Protein AF-Q8HHB9-F1 (afdb_monomer_lite)

pLDDT: mean 83.79, std 16.66, range [31.12, 96.75]

Foldseek 3Di:
DPPPDDDDDPDWDKDWDADPDDPDPCRRVDIDIDIDDDPVVVVVVVVVVVVD

Structure (mmCIF, N/CA/C/O backbone):
data_AF-Q8HHB9-F1
#
_entry.id   AF-Q8HHB9-F1
#
loop_
_atom_site.group_PDB
_atom_site.id
_atom_site.type_symbol
_atom_site.label_atom_id
_atom_site.label_alt_id
_atom_site.label_comp_id
_atom_site.label_asym_id
_atom_site.label_entity_id
_atom_site.label_seq_id
_atom_site.pdbx_PDB_ins_code
_atom_site.Cartn_x
_atom_site.Cartn_y
_atom_site.Cartn_z
_atom_site.occupancy
_atom_site.B_iso_or_equiv
_atom_site.auth_seq_id
_atom_site.auth_comp_id
_atom_site.auth_asym_id
_atom_site.auth_atom_id
_atom_site.pdbx_PDB_model_num
ATOM 1 N N . THR A 1 1 ? 8.639 -17.042 12.582 1.00 39.59 1 THR A N 1
ATOM 2 C CA . THR A 1 1 ? 8.206 -16.248 13.752 1.00 39.59 1 THR A CA 1
ATOM 3 C C . THR A 1 1 ? 7.609 -14.951 13.246 1.00 39.59 1 THR A C 1
ATOM 5 O O . THR A 1 1 ? 8.362 -14.081 12.829 1.00 39.59 1 THR A O 1
ATOM 8 N N . PHE A 1 2 ? 6.279 -14.845 13.162 1.00 31.12 2 PHE A N 1
ATOM 9 C CA . PHE A 1 2 ? 5.616 -13.615 12.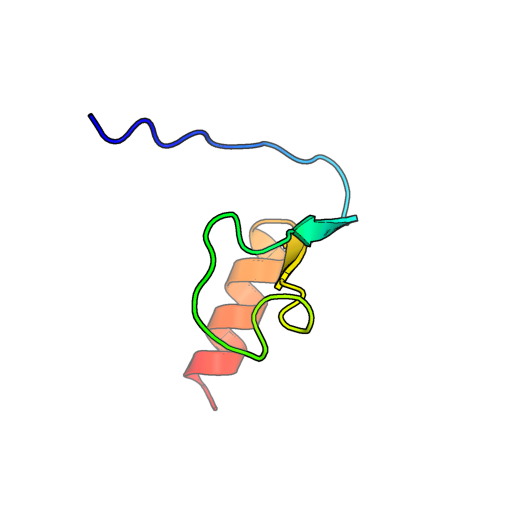712 1.00 31.12 2 PHE A CA 1
ATOM 10 C C . PHE A 1 2 ? 5.806 -12.533 13.776 1.00 31.12 2 PHE A C 1
ATOM 12 O O . PHE A 1 2 ? 5.086 -12.484 14.768 1.00 31.12 2 PHE A O 1
ATOM 19 N N . LYS A 1 3 ? 6.828 -11.694 13.604 1.00 38.25 3 LYS A N 1
ATOM 20 C CA . LYS A 1 3 ? 6.992 -10.479 14.397 1.00 38.25 3 LYS A CA 1
ATOM 21 C C . LYS A 1 3 ? 6.050 -9.445 13.785 1.00 38.25 3 LYS A C 1
ATOM 23 O O . LYS A 1 3 ? 6.396 -8.787 12.809 1.00 38.25 3 LYS A O 1
ATOM 28 N N . SER A 1 4 ? 4.828 -9.362 14.303 1.00 44.34 4 SER A N 1
ATOM 29 C CA . SER A 1 4 ? 3.931 -8.255 13.982 1.00 44.34 4 SER A CA 1
ATOM 30 C C . SER A 1 4 ? 4.541 -6.977 14.558 1.00 44.34 4 SER A C 1
ATOM 32 O O . SER A 1 4 ? 4.454 -6.719 15.759 1.00 44.34 4 SER A O 1
ATOM 34 N N . SER A 1 5 ? 5.221 -6.205 13.717 1.00 56.06 5 SER A N 1
ATOM 35 C CA . SER A 1 5 ? 5.730 -4.887 14.086 1.00 56.06 5 SER A CA 1
ATOM 36 C C . SER A 1 5 ? 4.595 -3.877 13.952 1.00 56.06 5 SER A C 1
ATOM 38 O O . SER A 1 5 ? 4.212 -3.506 12.846 1.00 56.06 5 SER A O 1
ATOM 40 N N . PHE A 1 6 ? 4.029 -3.456 15.082 1.00 56.53 6 PHE A N 1
ATOM 41 C CA . PHE A 1 6 ? 3.034 -2.390 15.126 1.00 56.53 6 PHE A CA 1
ATOM 42 C C . PHE A 1 6 ? 3.753 -1.038 15.038 1.00 56.53 6 PHE A C 1
ATOM 44 O O . PHE A 1 6 ? 4.469 -0.649 15.961 1.00 56.53 6 PHE A O 1
ATOM 51 N N . ILE A 1 7 ? 3.613 -0.338 13.910 1.00 64.25 7 ILE A N 1
ATOM 52 C CA . ILE A 1 7 ? 4.184 1.000 13.720 1.00 64.25 7 ILE A CA 1
ATOM 53 C C . ILE A 1 7 ? 3.126 2.021 14.136 1.00 64.25 7 ILE A C 1
ATOM 55 O O . ILE A 1 7 ? 2.137 2.224 13.435 1.00 64.25 7 ILE A O 1
ATOM 59 N N . ILE A 1 8 ? 3.341 2.684 15.273 1.00 63.12 8 ILE A N 1
ATOM 60 C CA . ILE A 1 8 ? 2.516 3.820 15.693 1.00 63.12 8 ILE A CA 1
ATOM 61 C C . ILE A 1 8 ?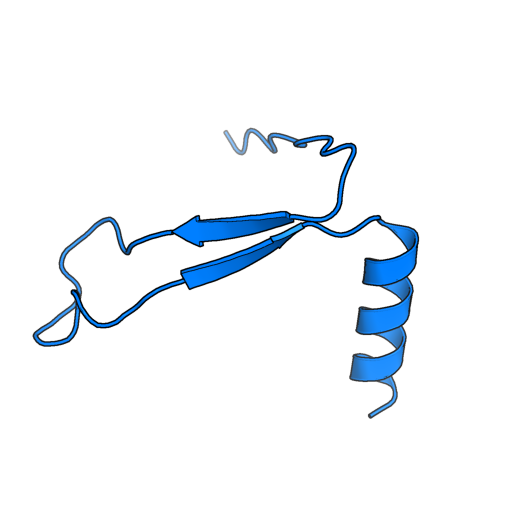 2.995 5.047 14.916 1.00 63.12 8 ILE A C 1
ATOM 63 O O . ILE A 1 8 ? 4.026 5.636 15.241 1.00 63.12 8 ILE A O 1
ATOM 67 N N . CYS A 1 9 ? 2.256 5.434 13.880 1.00 64.25 9 CYS A N 1
ATOM 68 C CA . CYS A 1 9 ? 2.487 6.692 13.179 1.00 64.25 9 CYS A CA 1
ATOM 69 C C . CYS A 1 9 ? 1.553 7.760 13.751 1.00 64.25 9 CYS A C 1
ATOM 71 O O . CYS A 1 9 ? 0.342 7.576 13.784 1.00 64.25 9 CYS A O 1
ATOM 73 N N . LYS A 1 10 ? 2.122 8.870 14.227 1.00 67.94 10 LYS A N 1
ATOM 74 C CA . LYS A 1 10 ? 1.358 9.969 14.843 1.00 67.94 10 LYS A CA 1
ATOM 75 C C . LYS A 1 10 ? 0.590 10.829 13.839 1.00 67.94 10 LYS A C 1
ATOM 77 O O . LYS A 1 10 ? -0.279 11.592 14.239 1.00 67.94 10 LYS A O 1
ATOM 82 N N . GLU A 1 11 ? 0.943 10.745 12.562 1.00 80.81 11 GLU A N 1
ATOM 83 C CA . GLU A 1 11 ? 0.457 11.647 11.526 1.00 80.81 11 GLU A CA 1
ATOM 84 C C . GLU A 1 11 ? 0.086 10.867 10.273 1.00 80.81 11 GLU A C 1
ATOM 86 O O . GLU A 1 11 ? 0.665 9.818 9.976 1.00 80.81 11 GLU A O 1
ATOM 91 N N . ARG A 1 12 ? -0.861 11.427 9.521 1.00 85.38 12 ARG A N 1
ATOM 92 C CA . ARG A 1 12 ? -1.285 10.890 8.234 1.00 85.38 12 ARG A CA 1
ATOM 93 C C . ARG A 1 12 ? -0.171 11.094 7.208 1.00 85.38 12 ARG A C 1
ATOM 95 O O . ARG A 1 12 ? 0.288 12.221 7.025 1.00 85.38 12 ARG A O 1
ATOM 102 N N . ARG A 1 13 ? 0.286 10.020 6.561 1.00 86.75 13 ARG A N 1
ATOM 103 C CA . ARG A 1 13 ? 1.404 10.060 5.600 1.00 86.75 13 ARG A CA 1
ATOM 104 C C . ARG A 1 13 ? 1.186 9.081 4.459 1.00 86.75 13 ARG A C 1
ATOM 106 O O . ARG A 1 13 ? 0.580 8.033 4.650 1.00 86.75 13 ARG A O 1
ATOM 113 N N . PHE A 1 14 ? 1.751 9.403 3.303 1.00 91.19 14 PHE A N 1
ATOM 114 C CA . PHE A 1 14 ? 1.866 8.476 2.185 1.00 91.19 14 PHE A CA 1
ATOM 115 C C . PHE A 1 14 ? 3.287 7.930 2.144 1.00 91.19 14 PHE A C 1
ATOM 117 O O . PHE A 1 14 ? 4.253 8.695 2.176 1.00 91.19 14 PHE A O 1
ATOM 124 N N . VAL A 1 15 ? 3.411 6.608 2.095 1.00 91.25 15 VAL A N 1
ATOM 125 C CA . VAL A 1 15 ? 4.690 5.910 1.983 1.00 91.25 15 VAL A CA 1
ATOM 126 C C . VAL A 1 15 ? 4.732 5.200 0.643 1.00 91.25 15 VAL A C 1
ATOM 128 O O . VAL A 1 15 ? 3.812 4.462 0.289 1.00 91.25 15 VAL A O 1
ATOM 131 N N . LEU A 1 16 ? 5.813 5.430 -0.094 1.00 93.00 16 LEU A N 1
ATOM 132 C CA . LEU A 1 16 ? 6.076 4.768 -1.360 1.00 93.00 16 LEU A CA 1
ATOM 133 C C . LEU A 1 16 ? 6.976 3.563 -1.118 1.00 93.00 16 LEU A C 1
ATOM 135 O O . LEU A 1 16 ? 8.036 3.678 -0.504 1.00 93.00 16 LEU A O 1
ATOM 139 N N . TRP A 1 17 ? 6.552 2.422 -1.637 1.00 89.88 17 TRP A N 1
ATOM 140 C CA . TRP A 1 17 ? 7.313 1.186 -1.651 1.00 89.88 17 TRP A CA 1
ATOM 141 C C . TRP A 1 17 ? 7.554 0.750 -3.091 1.00 89.88 17 TRP A C 1
ATOM 143 O O . TRP A 1 17 ? 6.797 1.087 -4.006 1.00 89.88 17 TRP A O 1
ATOM 153 N N . GLN A 1 18 ? 8.643 0.015 -3.285 1.00 90.69 18 GLN A N 1
ATOM 154 C CA . GLN A 1 18 ? 9.006 -0.596 -4.556 1.00 90.69 18 GLN A CA 1
ATOM 155 C C . GLN A 1 18 ? 9.032 -2.108 -4.374 1.00 90.69 18 GLN A C 1
ATOM 157 O O . GLN A 1 18 ? 9.331 -2.614 -3.288 1.00 90.69 18 GLN A O 1
ATOM 162 N N . CYS A 1 19 ? 8.720 -2.829 -5.443 1.00 92.06 19 CYS A N 1
ATOM 163 C CA . CYS A 1 19 ? 8.871 -4.273 -5.458 1.00 92.06 19 CYS A CA 1
ATOM 164 C C . CYS A 1 19 ? 10.349 -4.641 -5.221 1.00 92.06 19 CYS A C 1
ATOM 166 O O . CYS A 1 19 ? 11.242 -4.018 -5.788 1.00 92.06 19 CYS A O 1
ATOM 168 N N . SER A 1 20 ? 10.615 -5.617 -4.349 1.00 91.94 20 SER A N 1
ATOM 169 C CA . SER A 1 20 ? 11.983 -5.962 -3.915 1.00 91.94 20 SER A CA 1
ATOM 170 C C . SER A 1 20 ? 12.622 -7.109 -4.702 1.00 91.94 20 SER A C 1
ATOM 172 O O . SER A 1 20 ? 13.785 -7.428 -4.474 1.00 91.94 20 SER A O 1
ATOM 174 N N . GLU A 1 21 ? 11.880 -7.732 -5.614 1.00 92.94 21 GLU A N 1
ATOM 175 C CA . GLU A 1 21 ? 12.350 -8.847 -6.431 1.00 92.94 21 GLU A CA 1
ATOM 176 C C . GLU A 1 21 ? 11.782 -8.738 -7.842 1.00 92.94 21 GLU A C 1
ATOM 178 O O . GLU A 1 21 ? 10.600 -8.438 -8.016 1.00 92.94 21 GLU A O 1
ATOM 183 N N . ILE A 1 22 ? 12.617 -9.003 -8.848 1.00 90.50 22 ILE A N 1
ATOM 184 C CA . ILE A 1 22 ? 12.215 -8.952 -10.254 1.00 90.50 22 ILE A CA 1
ATOM 185 C C . ILE A 1 22 ? 11.053 -9.922 -10.492 1.00 90.50 22 ILE A C 1
ATOM 187 O O . ILE A 1 22 ? 11.213 -11.134 -10.403 1.00 90.50 22 ILE A O 1
ATOM 191 N N . CYS A 1 23 ? 9.892 -9.375 -10.854 1.00 91.94 23 CYS A N 1
ATOM 192 C CA . CYS A 1 23 ? 8.653 -10.135 -11.048 1.00 91.94 23 CYS A CA 1
ATOM 193 C C . CYS A 1 23 ? 8.130 -10.122 -12.500 1.00 91.94 23 CYS A C 1
ATOM 195 O O . CYS A 1 23 ? 7.004 -10.540 -12.757 1.00 91.94 23 CYS A O 1
ATOM 197 N N . GLY A 1 24 ? 8.918 -9.616 -13.457 1.00 93.69 24 GLY A N 1
ATOM 198 C CA . GLY A 1 24 ? 8.566 -9.549 -14.881 1.00 93.69 24 GLY A CA 1
ATOM 199 C C . GLY A 1 24 ? 9.036 -8.263 -15.565 1.00 93.69 24 GLY A C 1
ATOM 200 O O . GLY A 1 24 ? 9.677 -7.414 -14.950 1.00 93.69 24 GLY A O 1
ATOM 201 N N . ILE A 1 25 ? 8.684 -8.097 -16.845 1.00 93.19 25 ILE A N 1
ATOM 202 C CA . ILE A 1 25 ? 9.106 -6.956 -17.689 1.00 93.19 25 ILE A CA 1
ATOM 203 C C . ILE A 1 25 ? 8.659 -5.607 -17.099 1.00 93.19 25 ILE A C 1
ATOM 205 O O . ILE A 1 25 ? 9.371 -4.613 -17.203 1.00 93.19 25 ILE A O 1
ATOM 209 N N . ASN A 1 26 ? 7.514 -5.586 -16.414 1.00 93.88 26 ASN A N 1
ATOM 210 C CA . ASN A 1 26 ? 6.941 -4.370 -15.837 1.00 93.88 26 ASN A CA 1
ATOM 211 C C . ASN A 1 26 ? 7.333 -4.130 -14.371 1.00 93.88 26 ASN A C 1
ATOM 213 O O . ASN A 1 26 ? 6.741 -3.273 -13.720 1.00 93.88 26 ASN A O 1
ATOM 217 N N . HIS A 1 27 ? 8.315 -4.861 -13.837 1.00 91.69 27 HIS A N 1
ATOM 218 C CA . HIS A 1 27 ? 8.692 -4.812 -12.420 1.00 91.69 27 HIS A CA 1
ATOM 219 C C . HIS A 1 27 ? 8.991 -3.387 -11.901 1.00 91.69 27 HIS A C 1
ATOM 221 O O . HIS A 1 27 ? 8.585 -3.044 -10.794 1.00 91.69 27 HIS A O 1
ATOM 227 N N . GLY A 1 28 ? 9.617 -2.527 -12.715 1.00 88.44 28 GLY A N 1
ATOM 228 C CA . GLY A 1 28 ? 9.911 -1.131 -12.352 1.00 88.44 28 GLY A CA 1
ATOM 229 C C . GLY A 1 28 ? 8.721 -0.165 -12.439 1.00 88.44 28 GLY A C 1
ATOM 230 O O . GLY A 1 28 ? 8.802 0.954 -11.945 1.00 88.44 28 GLY A O 1
ATOM 231 N N . PHE A 1 29 ? 7.607 -0.587 -13.041 1.00 91.25 29 PHE A N 1
ATOM 232 C CA . PHE A 1 29 ? 6.393 0.222 -13.198 1.00 91.25 29 PHE A CA 1
ATOM 233 C C . PHE A 1 29 ? 5.301 -0.175 -12.199 1.00 91.25 29 PHE A C 1
ATOM 235 O O . PHE A 1 29 ? 4.123 0.093 -12.426 1.00 91.25 29 PHE A O 1
ATOM 242 N N . MET A 1 30 ? 5.686 -0.811 -11.088 1.00 90.62 30 MET A N 1
ATOM 243 C CA . MET A 1 30 ? 4.776 -1.251 -10.033 1.00 90.62 30 MET A CA 1
ATOM 244 C C . MET A 1 30 ? 5.031 -0.489 -8.721 1.00 90.62 30 MET A C 1
ATOM 246 O O . MET A 1 30 ? 5.577 -1.055 -7.768 1.00 90.62 30 MET A O 1
ATOM 250 N N . PRO A 1 31 ? 4.664 0.805 -8.644 1.00 87.69 31 PRO A N 1
ATOM 251 C CA . PRO A 1 31 ? 4.732 1.543 -7.393 1.00 87.69 31 PRO A CA 1
ATOM 252 C C . PRO A 1 31 ? 3.648 1.047 -6.427 1.00 87.69 31 PRO A C 1
ATOM 254 O O . PRO A 1 31 ? 2.483 0.909 -6.800 1.00 87.69 31 PRO A O 1
ATOM 257 N N . ILE A 1 32 ? 4.021 0.821 -5.168 1.00 92.50 32 ILE A N 1
ATOM 258 C CA . ILE A 1 32 ? 3.077 0.519 -4.088 1.00 92.50 32 ILE A CA 1
ATOM 259 C C . ILE A 1 32 ? 2.952 1.768 -3.222 1.00 92.50 32 ILE A C 1
ATOM 261 O O . ILE A 1 32 ? 3.951 2.285 -2.720 1.00 92.50 32 ILE A O 1
ATOM 265 N N . VAL A 1 33 ? 1.726 2.251 -3.034 1.00 93.19 33 VAL A N 1
ATOM 266 C CA . VAL A 1 33 ? 1.437 3.404 -2.176 1.00 93.19 33 VAL A CA 1
ATOM 267 C C . VAL A 1 33 ? 0.673 2.919 -0.958 1.00 93.19 33 VAL A C 1
ATOM 269 O O . VAL A 1 33 ? -0.395 2.325 -1.085 1.00 93.19 33 VAL A O 1
ATOM 272 N N . VAL A 1 34 ? 1.224 3.177 0.222 1.00 91.69 34 VAL A N 1
ATOM 273 C CA . VAL A 1 34 ? 0.569 2.886 1.496 1.00 91.69 34 VAL A CA 1
ATOM 274 C C . VAL A 1 34 ? 0.209 4.202 2.155 1.00 91.69 34 VAL A C 1
ATOM 27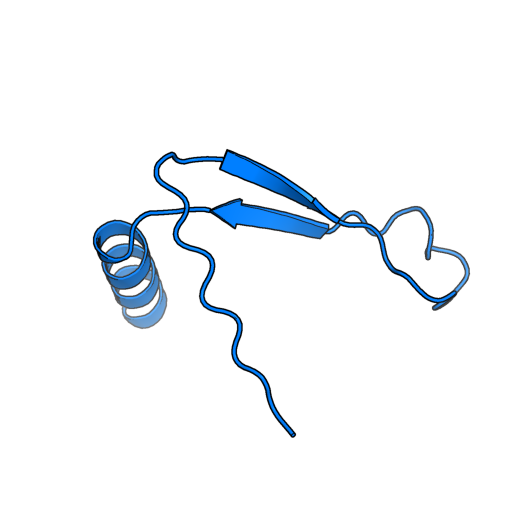6 O O . VAL A 1 34 ? 1.078 5.027 2.441 1.00 91.69 34 VAL A O 1
ATOM 279 N N . GLU A 1 35 ? -1.079 4.392 2.409 1.00 91.62 35 GLU A N 1
ATOM 280 C CA . GLU A 1 35 ? -1.557 5.497 3.222 1.00 91.62 35 GLU A CA 1
ATOM 281 C C . GLU A 1 35 ? -1.612 5.075 4.689 1.00 91.62 35 GLU A C 1
ATOM 283 O O . GLU A 1 35 ? -2.253 4.091 5.059 1.00 91.62 35 GLU A O 1
ATOM 288 N N . VAL A 1 36 ? -0.939 5.842 5.537 1.00 90.56 36 VAL A N 1
ATOM 289 C CA . VAL A 1 36 ? -0.972 5.662 6.981 1.00 90.56 36 VAL A CA 1
ATOM 290 C C . VAL A 1 36 ? -2.081 6.535 7.548 1.00 90.56 36 VAL A C 1
ATOM 292 O O . VAL A 1 36 ? -2.026 7.760 7.443 1.00 90.56 36 VAL A O 1
ATOM 295 N N . VAL A 1 37 ? -3.081 5.899 8.156 1.00 90.38 37 VAL A N 1
ATOM 296 C CA . VAL A 1 37 ? -4.253 6.550 8.752 1.00 90.38 37 VAL A CA 1
ATOM 297 C C . VAL A 1 37 ? -4.422 6.145 10.214 1.00 90.38 37 VAL A C 1
ATOM 299 O O . VAL A 1 37 ? -3.916 5.114 10.657 1.00 90.38 37 VAL A O 1
ATOM 302 N N . ASN A 1 38 ? -5.167 6.952 10.969 1.00 90.50 38 ASN A N 1
ATOM 303 C CA . ASN A 1 38 ? -5.584 6.591 12.322 1.00 90.50 38 ASN A CA 1
ATOM 304 C C . ASN A 1 38 ? -6.569 5.415 12.295 1.00 90.50 38 ASN A C 1
ATOM 306 O O . ASN A 1 38 ? -7.327 5.248 11.339 1.00 90.50 38 ASN A O 1
ATOM 310 N N . LEU A 1 39 ? -6.608 4.649 13.389 1.00 89.25 39 LEU A N 1
ATOM 311 C CA . LEU A 1 39 ? -7.453 3.458 13.507 1.00 89.25 39 LEU A CA 1
ATOM 312 C C . LEU A 1 39 ? -8.942 3.759 13.275 1.00 89.25 39 LEU A C 1
ATOM 314 O O . LEU A 1 39 ? -9.610 3.004 12.578 1.00 89.25 39 LEU A O 1
ATOM 318 N N . THR A 1 40 ? -9.450 4.876 13.803 1.00 91.81 40 THR A N 1
ATOM 319 C CA . THR A 1 40 ? -10.853 5.283 13.623 1.00 91.81 40 THR A CA 1
ATOM 320 C C . THR A 1 40 ? -11.210 5.445 12.145 1.00 91.81 40 THR A C 1
ATOM 322 O O . THR A 1 40 ? -12.194 4.872 11.690 1.00 91.81 40 THR A O 1
ATOM 325 N N . ASN A 1 41 ? -10.361 6.139 11.379 1.00 91.94 41 ASN A N 1
ATOM 326 C CA . ASN A 1 41 ? -10.572 6.368 9.948 1.00 91.94 41 ASN A CA 1
ATOM 327 C C . ASN A 1 41 ? -10.484 5.058 9.152 1.00 91.94 41 ASN A C 1
ATOM 329 O O . ASN A 1 41 ? -11.203 4.878 8.174 1.00 91.94 41 ASN A O 1
ATOM 333 N N . TYR A 1 42 ? -9.604 4.138 9.564 1.00 92.00 42 TYR A N 1
ATOM 334 C CA . TYR A 1 42 ? -9.492 2.821 8.939 1.00 92.00 42 TYR A CA 1
ATOM 335 C C . TYR A 1 42 ? -10.764 1.984 9.134 1.00 92.00 42 TYR A C 1
ATOM 337 O O . TYR A 1 42 ? -11.267 1.405 8.174 1.00 92.00 42 TYR A O 1
ATOM 345 N N . ILE A 1 43 ? -11.306 1.949 10.357 1.00 95.00 43 ILE A N 1
ATOM 346 C CA . ILE A 1 43 ? -12.542 1.214 10.669 1.00 95.00 43 ILE A CA 1
ATOM 347 C C . ILE A 1 43 ? -13.726 1.791 9.887 1.00 95.00 43 ILE A C 1
ATOM 349 O O . ILE A 1 43 ? -14.498 1.031 9.306 1.00 95.00 43 ILE A O 1
ATOM 353 N N . GLU A 1 44 ? -13.849 3.119 9.836 1.00 95.88 44 GLU A N 1
ATOM 354 C CA . GLU A 1 44 ? -14.890 3.797 9.056 1.00 95.88 44 GLU A CA 1
ATOM 355 C C . GLU A 1 44 ? -14.789 3.451 7.563 1.00 95.88 44 GLU A C 1
ATOM 357 O O . GLU A 1 44 ? -15.784 3.074 6.944 1.00 95.88 44 GLU A O 1
ATOM 362 N N . TRP A 1 45 ? -13.579 3.491 6.995 1.00 95.50 45 TRP A N 1
ATOM 363 C CA . TRP A 1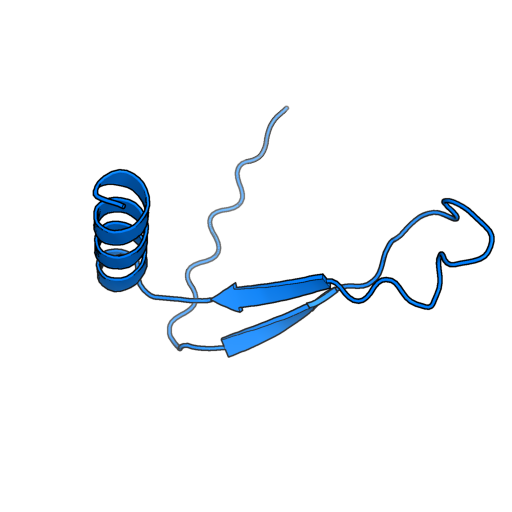 45 ? -13.341 3.131 5.598 1.00 95.50 45 TRP A CA 1
ATOM 364 C C . TRP A 1 45 ? -13.709 1.673 5.288 1.00 95.50 45 TRP A C 1
ATOM 366 O O . TRP A 1 45 ? -14.379 1.421 4.286 1.00 95.50 45 TRP A O 1
ATOM 376 N N . ILE A 1 46 ? -13.322 0.724 6.150 1.00 96.38 46 ILE A N 1
ATOM 377 C CA . ILE A 1 46 ? -13.687 -0.694 5.999 1.00 96.38 46 ILE A CA 1
ATOM 378 C C . ILE A 1 46 ? -15.201 -0.878 6.074 1.00 96.38 46 ILE A C 1
ATOM 380 O O . ILE A 1 46 ? -15.762 -1.569 5.231 1.00 96.38 46 ILE A O 1
ATOM 384 N N . SER A 1 47 ? -15.862 -0.258 7.055 1.00 96.56 47 SER A N 1
ATOM 385 C CA . SER A 1 47 ? -17.318 -0.340 7.199 1.00 96.56 47 SER A CA 1
ATOM 386 C C . SER A 1 47 ? -18.017 0.140 5.928 1.00 96.56 47 SER A C 1
ATOM 388 O O . SER A 1 47 ? -18.847 -0.576 5.376 1.00 96.56 47 SER A O 1
ATOM 390 N N . ASN A 1 48 ? -17.615 1.300 5.400 1.00 96.75 48 ASN A N 1
ATOM 391 C CA . ASN A 1 48 ? -18.164 1.825 4.150 1.00 96.75 48 ASN A CA 1
ATOM 392 C C . ASN A 1 48 ? -17.932 0.856 2.978 1.00 96.75 48 ASN A C 1
ATOM 394 O O . ASN A 1 48 ? -18.863 0.586 2.236 1.00 9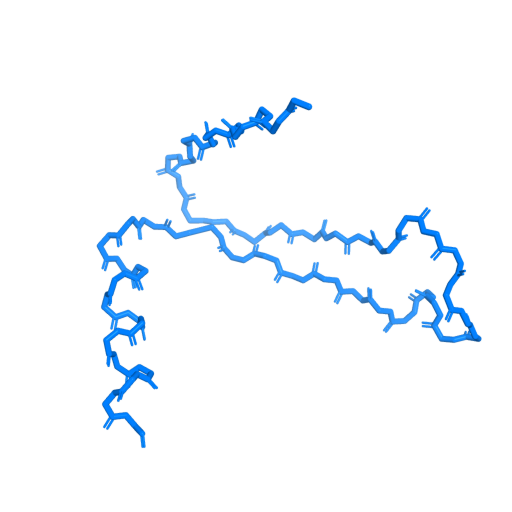6.75 48 ASN A O 1
ATOM 398 N N . LYS A 1 49 ? -16.738 0.255 2.862 1.00 95.44 49 LYS A N 1
ATOM 399 C CA . LYS A 1 49 ? -16.424 -0.718 1.800 1.00 95.44 49 LYS A CA 1
ATOM 400 C C . LYS A 1 49 ? -17.136 -2.062 1.902 1.00 95.44 49 LYS A C 1
ATOM 402 O O . LYS A 1 49 ? -17.210 -2.755 0.896 1.00 95.44 49 LYS A O 1
ATOM 407 N N . LEU A 1 50 ? -17.583 -2.454 3.090 1.00 94.75 50 LEU A N 1
ATOM 408 C CA . LEU A 1 50 ? -18.348 -3.687 3.298 1.00 94.75 50 LEU A CA 1
ATOM 409 C C . LEU A 1 50 ? -19.858 -3.479 3.129 1.00 94.75 50 LEU A C 1
ATOM 411 O O . LEU A 1 50 ? -20.576 -4.455 2.931 1.00 94.75 50 LEU A O 1
ATOM 415 N N . ASN A 1 51 ? -20.330 -2.236 3.258 1.00 89.69 51 ASN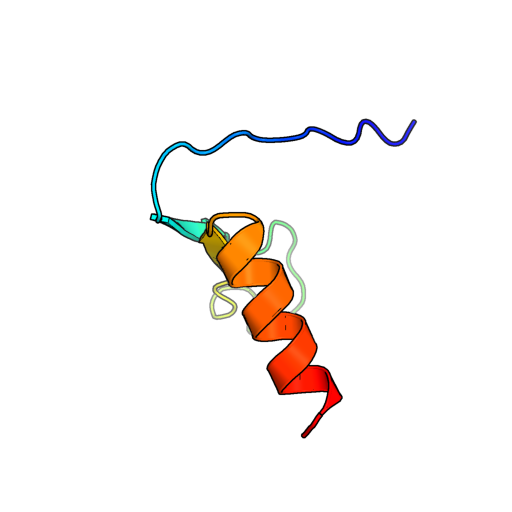 A N 1
ATOM 416 C CA . ASN A 1 51 ? -21.728 -1.861 3.043 1.00 89.69 51 ASN A CA 1
ATOM 417 C C . ASN A 1 51 ? -22.043 -1.515 1.571 1.00 89.69 51 ASN A C 1
ATOM 419 O O . ASN A 1 51 ? -23.221 -1.374 1.242 1.00 89.69 51 ASN A O 1
ATOM 423 N N . ASP A 1 52 ? -21.014 -1.372 0.729 1.00 71.25 52 ASP A N 1
ATOM 424 C CA . ASP A 1 52 ? -21.089 -1.257 -0.738 1.00 71.25 52 ASP A CA 1
ATOM 425 C C . ASP A 1 52 ? -21.169 -2.649 -1.399 1.00 71.25 52 ASP A C 1
ATOM 427 O O . ASP A 1 52 ? -21.939 -2.799 -2.377 1.00 71.25 52 ASP A O 1
#

Radius of gyration: 15.04 Å; chains: 1; bounding box: 34×28×33 Å

Organism: Spyridia filamentosa (NCBI:txid196632)

InterPro domains:
  IPR002429 Cytochrome c oxidase subunit II-like C-terminal [PF00116] (8-37)
  IPR002429 Cytochrome c oxidase subunit II-like C-terminal [PS50857] (1-48)
  IPR008972 Cupredoxin [G3DSA:2.60.40.420] (6-46)
  IPR008972 Cupredoxin [SSF49503] (14-48)

Sequence (52 aa):
TFKSSFIICKERRFVLWQCSEICGINHGFMPIVVEVVNLTNYIEWISNKLND

Secondary structure (DSSP, 8-state):
---------SS-EEEEEE-SS--STTGGG-EEEEEE--HHHHHHHHHHHHH-